Protein AF-A0A8C2BQY3-F1 (afdb_monomer_lite)

Organism: Cyprinus carpio (NCBI:txid7962)

InterPro domains:
  IPR003599 Immunoglobulin domain subtype [SM00409] (30-134)
  IPR007110 Immunoglobulin-like domain [PS50835] (38-120)
  IPR013106 Immunoglobulin V-set domain [PF07686] (33-124)
  IPR013783 Immunoglobulin-like fold [G3DSA:2.60.40.10] (26-143)
  IPR036179 Immunoglobulin-like domain superfamily [SSF48726] (28-120)
  IPR051713 T-cell Activation and Immune Regulation Protein [PTHR25466] (26-144)

Sequence (171 aa):
RIICKALLPFLPAELGIFYHNFSLFLVSLQQTVVGFIGGSAVLPCSSKDLPHTIQSIGVYWRHSGQNVYGIIYGKVSVKGQHPEYRNRTESFPEEYLRGNFSIKLNNLQHTDAGEYKCYIIKESFVQIVKLLIKEKPERPTSEGTNPRPEMTVMIISILYTGIIFSLTVTV

Foldseek 3Di:
DDDDDDDDDDDDDDDDDDDPPPPPPPPPPPDDWDDDAQAKTKAWDFDPPFDPALQFKWKFKDDPNATQWIQHRLRTDCVRHDPVNPPQKDFDSVCNRVRITIIMGGRDDPVRDDDMDMDMGGHDDDDDDDDDDDDDPDDPDPDDDPDDVVVVVVVVVVVVVVVVVVVVVVD

pLDDT: mean 76.52, std 19.39, range [33.34, 98.12]

Radius of gyration: 42.06 Å; chains: 1; bounding box: 94×50×112 Å

Structure (mmCIF, N/CA/C/O backbone):
data_AF-A0A8C2BQY3-F1
#
_entry.id   AF-A0A8C2BQY3-F1
#
loop_
_atom_site.group_PDB
_atom_site.id
_atom_site.type_symbol
_atom_site.label_atom_id
_atom_site.label_alt_id
_atom_site.label_comp_id
_atom_site.label_asym_id
_atom_site.label_entity_id
_atom_site.label_seq_id
_atom_site.pdbx_PDB_ins_code
_atom_site.Cartn_x
_atom_site.Cartn_y
_atom_site.Cartn_z
_atom_site.occupancy
_atom_site.B_iso_or_equiv
_atom_site.auth_seq_id
_atom_site.auth_comp_id
_atom_site.auth_asym_id
_atom_site.auth_atom_id
_atom_site.pdbx_PDB_model_num
ATOM 1 N N . ARG A 1 1 ? -12.348 34.463 2.551 1.00 42.78 1 ARG A N 1
ATOM 2 C CA . ARG A 1 1 ? -11.476 35.557 3.053 1.00 42.78 1 ARG A CA 1
ATOM 3 C C . ARG A 1 1 ? -10.995 35.144 4.441 1.00 42.78 1 ARG A C 1
ATOM 5 O O . ARG A 1 1 ? -11.866 34.751 5.194 1.00 42.78 1 ARG A O 1
ATOM 12 N N . ILE A 1 2 ? -9.675 35.183 4.680 1.00 34.44 2 ILE A N 1
ATOM 13 C CA . ILE A 1 2 ? -8.839 34.937 5.895 1.00 34.44 2 ILE A CA 1
ATOM 14 C C . ILE A 1 2 ? -7.586 34.211 5.347 1.00 34.44 2 ILE A C 1
ATOM 16 O O . ILE A 1 2 ? -7.643 33.025 5.059 1.00 34.44 2 ILE A O 1
ATOM 20 N N . ILE A 1 3 ? -6.670 34.926 4.685 1.00 39.47 3 ILE A N 1
ATOM 21 C CA . ILE A 1 3 ? -5.401 35.485 5.200 1.00 39.47 3 ILE A CA 1
ATOM 22 C C . ILE A 1 3 ? -4.533 34.437 5.915 1.00 39.47 3 ILE A C 1
ATOM 24 O O . ILE A 1 3 ? -4.739 34.166 7.089 1.00 39.47 3 ILE A O 1
ATOM 28 N N . CYS A 1 4 ? -3.474 33.983 5.242 1.00 39.09 4 CYS A N 1
ATOM 29 C CA . CYS A 1 4 ? -2.205 33.712 5.909 1.00 39.09 4 CYS A CA 1
ATOM 30 C C . CYS A 1 4 ? -1.098 34.401 5.099 1.00 39.09 4 CYS A C 1
ATOM 32 O O . CYS A 1 4 ? -0.718 33.954 4.020 1.00 39.09 4 CYS A O 1
ATOM 34 N N . LYS A 1 5 ? -0.665 35.569 5.588 1.00 42.03 5 LYS A N 1
ATOM 35 C CA . LYS A 1 5 ? 0.548 36.266 5.150 1.00 42.03 5 LYS A CA 1
ATOM 36 C C . LYS A 1 5 ? 1.743 35.532 5.757 1.00 42.03 5 LYS A C 1
ATOM 38 O O . LYS A 1 5 ? 1.799 35.405 6.974 1.00 42.03 5 LYS A O 1
ATOM 43 N N . ALA A 1 6 ? 2.712 35.152 4.934 1.00 41.56 6 ALA A N 1
ATOM 44 C CA . ALA A 1 6 ? 4.089 34.951 5.366 1.00 41.56 6 ALA A CA 1
ATOM 45 C C . ALA A 1 6 ? 4.991 35.812 4.464 1.00 41.56 6 ALA A C 1
ATOM 47 O O . ALA A 1 6 ? 5.122 35.564 3.270 1.00 41.56 6 ALA A O 1
ATOM 48 N N . LEU A 1 7 ? 5.516 36.886 5.052 1.00 40.44 7 LEU A N 1
ATOM 49 C CA . LEU A 1 7 ? 6.638 37.726 4.609 1.00 40.44 7 LEU A CA 1
ATOM 50 C C . LEU A 1 7 ? 7.837 37.187 5.414 1.00 40.44 7 LEU A C 1
ATOM 52 O O . LEU A 1 7 ? 7.675 37.044 6.623 1.00 40.44 7 LEU A O 1
ATOM 56 N N . LEU A 1 8 ? 8.980 36.738 4.886 1.00 33.34 8 LEU A N 1
ATOM 57 C CA . LEU A 1 8 ? 10.094 37.371 4.135 1.00 33.34 8 LEU A CA 1
ATOM 58 C C . LEU A 1 8 ? 11.278 36.339 4.178 1.00 33.34 8 LEU A C 1
ATOM 60 O O . LEU A 1 8 ? 11.120 35.350 4.898 1.00 33.34 8 LEU A O 1
ATOM 64 N N . PRO A 1 9 ? 12.476 36.529 3.565 1.00 43.47 9 PRO A N 1
ATOM 65 C CA . PRO A 1 9 ? 12.972 37.650 2.760 1.00 43.47 9 PRO A CA 1
ATOM 66 C C . PRO A 1 9 ? 13.525 37.264 1.366 1.00 43.47 9 PRO A C 1
ATOM 68 O O . PRO A 1 9 ? 13.827 36.113 1.064 1.00 43.47 9 PRO A O 1
ATOM 71 N N . PHE A 1 10 ? 13.683 38.285 0.522 1.00 46.12 10 PHE A N 1
ATOM 72 C CA . PHE A 1 10 ? 14.538 38.279 -0.670 1.00 46.12 10 PHE A CA 1
ATOM 73 C C . PHE A 1 10 ? 16.024 38.410 -0.277 1.00 46.12 10 PHE A C 1
ATOM 75 O O . PHE A 1 10 ? 16.310 39.192 0.629 1.00 46.12 10 PHE A O 1
ATOM 82 N N . LEU A 1 11 ? 16.910 37.734 -1.037 1.00 35.16 11 LEU A N 1
ATOM 83 C CA . LEU A 1 11 ? 18.349 37.984 -1.346 1.00 35.16 11 LEU A CA 1
ATOM 84 C C . LEU A 1 11 ? 19.255 36.751 -1.108 1.00 35.16 11 LEU A C 1
ATOM 86 O O . LEU A 1 11 ? 19.018 36.021 -0.151 1.00 35.16 11 LEU A O 1
ATOM 90 N N . PRO A 1 12 ? 20.391 36.608 -1.825 1.00 42.84 12 PRO A N 1
ATOM 91 C CA . PRO A 1 12 ? 20.666 36.848 -3.245 1.00 42.84 12 PRO A CA 1
ATOM 92 C C . PRO A 1 12 ? 21.103 35.550 -3.972 1.00 42.84 12 PRO A C 1
ATOM 94 O O . PRO A 1 12 ? 21.378 34.523 -3.356 1.00 42.84 12 PRO A O 1
ATOM 97 N N . ALA A 1 13 ? 21.142 35.602 -5.306 1.00 49.31 13 ALA A N 1
ATOM 98 C CA . ALA A 1 13 ? 21.740 34.569 -6.151 1.00 49.31 13 ALA A CA 1
ATOM 99 C C . ALA A 1 13 ? 23.267 34.488 -5.952 1.00 49.31 13 ALA A C 1
ATOM 101 O O . ALA A 1 13 ? 23.873 35.461 -5.513 1.00 49.31 13 ALA A O 1
ATOM 102 N N . GLU A 1 14 ? 23.843 33.358 -6.382 1.00 47.38 14 GLU A N 1
ATOM 103 C CA . GLU A 1 14 ? 25.275 33.001 -6.403 1.00 47.38 14 GLU A CA 1
ATOM 104 C C . GLU A 1 14 ? 25.784 32.319 -5.121 1.00 47.38 14 GLU A C 1
ATOM 106 O O . GLU A 1 14 ? 26.212 32.968 -4.172 1.00 47.38 14 GLU A O 1
ATOM 111 N N . LEU A 1 15 ? 25.732 30.978 -5.111 1.00 43.59 15 LEU A N 1
ATOM 112 C CA . LEU A 1 15 ? 26.880 30.070 -4.925 1.00 43.59 15 LEU A CA 1
ATOM 113 C C . LEU A 1 15 ? 26.368 28.619 -4.784 1.00 43.59 15 LEU A C 1
ATOM 115 O O . LEU A 1 15 ? 25.737 28.269 -3.791 1.00 43.59 15 LEU A O 1
ATOM 119 N N . GLY A 1 16 ? 26.682 27.759 -5.761 1.00 39.03 16 GLY A N 1
ATOM 120 C CA . GLY A 1 16 ? 26.673 26.299 -5.571 1.00 39.03 16 GLY A CA 1
ATOM 121 C C . GLY A 1 16 ? 25.619 25.504 -6.347 1.00 39.03 16 GLY A C 1
ATOM 122 O O . GLY A 1 16 ? 24.698 24.932 -5.771 1.00 39.03 16 GLY A O 1
ATOM 123 N N . ILE A 1 17 ? 25.804 25.383 -7.663 1.00 47.91 17 ILE A N 1
ATOM 124 C CA . ILE A 1 17 ? 25.293 24.242 -8.440 1.00 47.91 17 ILE A CA 1
ATOM 125 C C . ILE A 1 17 ? 25.854 22.948 -7.804 1.00 47.91 17 ILE A C 1
ATOM 127 O O . ILE A 1 17 ? 27.013 22.946 -7.401 1.00 47.91 17 ILE A O 1
ATOM 131 N N . PHE A 1 18 ? 25.049 21.874 -7.764 1.00 42.62 18 PHE A N 1
ATOM 132 C CA . PHE A 1 18 ? 25.296 20.524 -7.197 1.00 42.62 18 PHE A CA 1
ATOM 133 C C . PHE A 1 18 ? 24.656 20.175 -5.845 1.00 42.62 18 PHE A C 1
ATOM 135 O O . PHE A 1 18 ? 25.237 19.478 -5.026 1.00 42.62 18 PHE A O 1
ATOM 142 N N . TYR A 1 19 ? 23.370 20.472 -5.689 1.00 37.50 19 TYR A N 1
ATOM 143 C CA . TYR A 1 19 ? 22.455 19.430 -5.217 1.00 37.50 19 TYR A CA 1
ATOM 144 C C . TYR A 1 19 ? 21.259 19.428 -6.162 1.00 37.50 19 TYR A C 1
ATOM 146 O O . TYR A 1 19 ? 20.344 20.239 -6.016 1.00 37.50 19 TYR A O 1
ATOM 154 N N . HIS A 1 20 ? 21.253 18.521 -7.147 1.00 38.94 20 HIS A N 1
ATOM 155 C CA . HIS A 1 20 ? 19.987 18.031 -7.684 1.00 38.94 20 HIS A CA 1
ATOM 156 C C . HIS A 1 20 ? 19.269 17.398 -6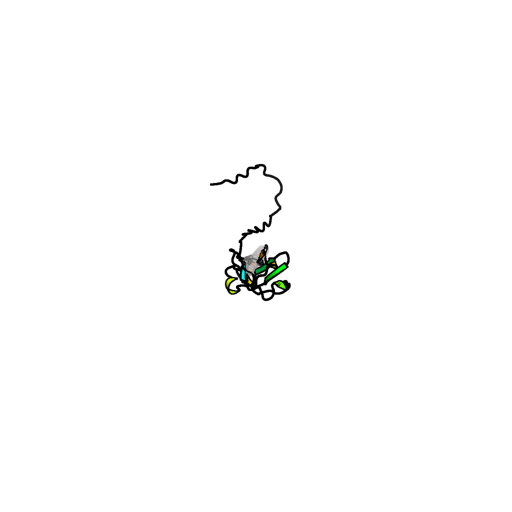.495 1.00 38.94 20 HIS A C 1
ATOM 158 O O . HIS A 1 20 ? 19.469 16.231 -6.172 1.00 38.94 20 HIS A O 1
ATOM 164 N N . ASN A 1 21 ? 18.518 18.230 -5.776 1.00 38.50 21 ASN A N 1
ATOM 165 C CA . ASN A 1 21 ? 17.578 17.812 -4.766 1.00 38.50 21 ASN A CA 1
ATOM 166 C C . ASN A 1 21 ? 16.653 16.834 -5.478 1.00 38.50 21 ASN A C 1
ATOM 168 O O . ASN A 1 21 ? 15.762 17.235 -6.226 1.00 38.50 21 ASN A O 1
ATOM 172 N N . PHE A 1 22 ? 16.890 15.543 -5.269 1.00 46.62 22 PHE A N 1
ATOM 173 C CA . PHE A 1 22 ? 15.881 14.521 -5.444 1.00 46.62 22 PHE A CA 1
ATOM 174 C C . PHE A 1 22 ? 14.821 14.804 -4.378 1.00 46.62 22 PHE A C 1
ATOM 176 O O . PHE A 1 22 ? 14.773 14.184 -3.319 1.00 46.62 22 PHE A O 1
AT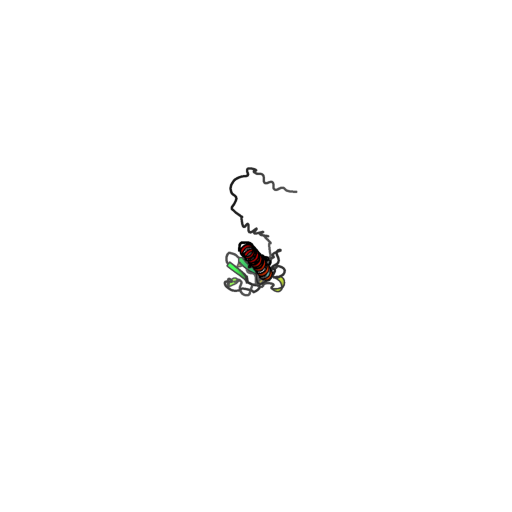OM 183 N N . SER A 1 23 ? 14.028 15.848 -4.617 1.00 41.81 23 SER A N 1
ATOM 184 C CA . SER A 1 23 ? 12.834 16.123 -3.851 1.00 41.81 23 SER A CA 1
ATOM 185 C C . SER A 1 23 ? 11.851 15.048 -4.277 1.00 41.81 23 SER A C 1
ATOM 187 O O . SER A 1 23 ? 11.137 15.178 -5.271 1.00 41.81 23 SER A O 1
ATOM 189 N N . LEU A 1 24 ? 11.855 13.933 -3.543 1.00 43.34 24 LEU A N 1
ATOM 190 C CA . LEU A 1 24 ? 10.639 13.158 -3.387 1.00 43.34 24 LEU A CA 1
ATOM 191 C C . LEU A 1 24 ? 9.635 14.143 -2.801 1.00 43.34 24 LEU A C 1
ATOM 193 O O . LEU A 1 24 ? 9.625 14.381 -1.593 1.00 43.34 24 LEU A O 1
ATOM 197 N N . PHE A 1 25 ? 8.831 14.766 -3.659 1.00 36.72 25 PHE A N 1
ATOM 198 C CA . PHE A 1 25 ? 7.622 15.436 -3.228 1.00 36.72 25 PHE A CA 1
ATOM 199 C C . PHE A 1 25 ? 6.740 14.348 -2.610 1.00 36.72 25 PHE A C 1
ATOM 2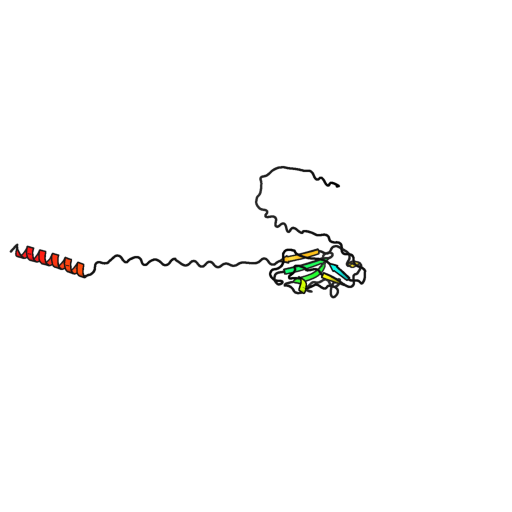01 O O . PHE A 1 25 ? 5.924 13.722 -3.283 1.00 36.72 25 PHE A O 1
ATOM 208 N N . LEU A 1 26 ? 6.934 14.076 -1.318 1.00 40.56 26 LEU A N 1
ATOM 209 C CA . LEU A 1 26 ? 5.950 13.406 -0.488 1.00 40.56 26 LEU A CA 1
ATOM 210 C C . LEU A 1 26 ? 4.785 14.385 -0.382 1.00 40.56 26 LEU A C 1
ATOM 212 O O . LEU A 1 26 ? 4.676 15.158 0.567 1.00 40.56 26 LEU A O 1
ATOM 216 N N . VAL A 1 27 ? 3.930 14.398 -1.404 1.00 41.16 27 VAL A N 1
ATOM 217 C CA . VAL A 1 27 ? 2.612 15.010 -1.302 1.00 41.16 27 VAL A CA 1
ATOM 218 C C . VAL A 1 27 ? 1.838 14.138 -0.318 1.00 41.16 27 VAL A C 1
ATOM 220 O O . VAL A 1 27 ? 1.218 13.148 -0.695 1.00 41.16 27 VAL A O 1
ATOM 223 N N . SER A 1 28 ? 1.952 14.453 0.972 1.00 51.09 28 SER A N 1
ATOM 224 C CA . SER A 1 28 ? 1.171 13.804 2.019 1.00 51.09 28 SER A CA 1
ATOM 225 C C . SER A 1 28 ? -0.237 14.386 1.977 1.00 51.09 28 SER A C 1
ATOM 227 O O . SER A 1 28 ? -0.504 15.447 2.541 1.00 51.09 28 SER A O 1
ATOM 229 N N . LEU A 1 29 ? -1.142 13.731 1.248 1.00 56.38 29 LEU A N 1
ATOM 230 C CA . LEU A 1 29 ? -2.566 14.016 1.367 1.00 56.38 29 LEU A CA 1
ATOM 231 C C . LEU A 1 29 ? -3.047 13.370 2.671 1.00 56.38 29 LEU A C 1
ATOM 233 O O . LEU A 1 29 ? -3.348 12.179 2.702 1.00 56.38 29 LEU A O 1
ATOM 237 N N . GLN A 1 30 ? -3.074 14.136 3.762 1.00 61.16 30 GLN A N 1
ATOM 238 C CA . GLN A 1 30 ? -3.597 13.644 5.033 1.00 61.16 30 GLN A CA 1
ATOM 239 C C . GLN A 1 30 ? -5.120 13.495 4.920 1.00 61.16 30 GLN A C 1
ATOM 241 O O . GLN A 1 30 ? -5.871 14.457 5.065 1.00 61.16 30 GLN A O 1
ATOM 246 N N . GLN A 1 31 ? -5.573 12.281 4.612 1.00 76.81 31 GLN A N 1
ATOM 247 C CA . GLN A 1 31 ? -6.985 11.928 4.544 1.00 76.81 31 GLN A CA 1
ATOM 248 C C . GLN A 1 31 ? -7.409 11.223 5.834 1.00 76.81 31 GLN A C 1
ATOM 250 O O . GLN A 1 31 ? -6.787 10.251 6.258 1.00 76.81 31 GLN A O 1
ATOM 255 N N . THR A 1 32 ? -8.489 11.697 6.453 1.00 84.06 32 THR A N 1
ATOM 256 C CA . THR A 1 32 ? -9.075 11.054 7.633 1.00 84.06 32 THR A CA 1
ATOM 257 C C . THR A 1 32 ? -10.058 9.972 7.202 1.00 84.06 32 THR A C 1
ATOM 259 O O . THR A 1 32 ? -10.992 10.238 6.446 1.00 84.06 32 THR A O 1
ATOM 262 N N . VAL A 1 33 ? -9.865 8.756 7.710 1.00 90.25 33 VAL A N 1
ATOM 263 C CA . VAL A 1 33 ? -10.793 7.631 7.548 1.00 90.25 33 VAL A CA 1
ATOM 264 C C . VAL A 1 33 ? -11.352 7.285 8.921 1.00 90.25 33 VAL A C 1
ATOM 266 O O . VAL A 1 33 ? -10.594 7.124 9.875 1.00 90.25 33 VAL A O 1
ATOM 269 N N . VAL A 1 34 ? -12.676 7.185 9.027 1.00 90.81 34 VAL A N 1
ATOM 270 C CA . VAL A 1 34 ? -13.359 6.793 10.265 1.00 90.81 34 VAL A CA 1
ATOM 271 C C . VAL A 1 34 ? -13.773 5.333 10.148 1.00 90.81 34 VAL A C 1
ATOM 273 O O . VAL A 1 34 ? -14.365 4.928 9.148 1.00 90.81 34 VAL A O 1
ATOM 276 N N . GLY A 1 35 ? -13.458 4.549 11.173 1.00 91.56 35 GLY A N 1
ATOM 277 C CA . GLY A 1 35 ? -13.845 3.151 11.284 1.00 91.56 35 GLY A CA 1
ATOM 278 C C . GLY A 1 35 ? -14.383 2.846 12.676 1.00 91.56 35 GLY A C 1
ATOM 279 O O . GLY A 1 35 ? -14.098 3.558 13.637 1.00 91.56 35 GLY A O 1
ATOM 280 N N . PHE A 1 36 ? -15.166 1.777 12.771 1.00 94.12 36 PHE A N 1
ATOM 281 C CA . PHE A 1 36 ? -15.758 1.307 14.020 1.00 94.12 36 PHE A CA 1
ATOM 282 C C . PHE A 1 36 ? -15.134 -0.029 14.413 1.00 94.12 36 PHE A C 1
ATOM 284 O O . PHE A 1 36 ? -14.811 -0.839 13.543 1.00 94.12 36 PHE A O 1
ATOM 291 N N . ILE A 1 37 ? -14.982 -0.259 15.717 1.00 95.75 37 ILE A N 1
ATOM 292 C CA . ILE A 1 37 ? -14.426 -1.501 16.272 1.00 95.75 37 ILE A CA 1
ATOM 293 C C . ILE A 1 37 ? -15.199 -2.712 15.732 1.00 95.75 37 ILE A C 1
ATOM 295 O O . ILE A 1 37 ? -16.423 -2.675 15.628 1.00 95.75 37 ILE A O 1
ATOM 299 N N . GLY A 1 38 ? -14.480 -3.769 15.350 1.00 95.12 38 GLY A N 1
ATOM 300 C CA . GLY A 1 38 ? -15.024 -4.977 14.720 1.00 95.12 38 GLY A CA 1
ATOM 301 C C . GLY A 1 38 ? -15.441 -4.801 13.253 1.00 95.12 38 GLY A C 1
ATOM 302 O O . GLY A 1 38 ? -15.610 -5.788 12.541 1.00 95.12 38 GLY A O 1
ATOM 303 N N . GLY A 1 39 ? -15.563 -3.562 12.772 1.00 96.38 39 GLY A N 1
ATOM 304 C CA . GLY A 1 39 ? -15.889 -3.241 11.387 1.00 96.38 39 GLY A CA 1
ATOM 305 C C . GLY A 1 39 ? -14.688 -3.322 10.446 1.00 96.38 39 GLY A C 1
ATOM 306 O O . GLY A 1 39 ? -13.645 -3.900 10.760 1.00 96.38 39 GLY A O 1
ATOM 307 N N . SER A 1 40 ? -14.834 -2.706 9.273 1.00 96.62 40 SER A N 1
ATOM 308 C CA . SER A 1 40 ? -13.768 -2.592 8.276 1.00 96.62 40 SER A CA 1
ATOM 309 C C . SER A 1 40 ? -13.665 -1.176 7.728 1.00 96.62 40 SER A C 1
ATOM 311 O O . SER A 1 40 ? -14.689 -0.514 7.565 1.00 96.62 40 SER A O 1
ATOM 313 N N . ALA A 1 41 ? -12.459 -0.749 7.370 1.00 94.94 41 ALA A N 1
ATOM 314 C CA . ALA A 1 41 ? -12.213 0.529 6.713 1.00 94.94 41 ALA A CA 1
ATOM 315 C C . ALA A 1 41 ? -11.285 0.354 5.508 1.00 94.94 41 ALA A C 1
ATOM 317 O O . ALA A 1 41 ? -10.406 -0.510 5.510 1.00 94.94 41 ALA A O 1
ATOM 318 N N . VAL A 1 42 ? -11.477 1.186 4.482 1.00 96.06 42 VAL A N 1
ATOM 319 C CA . VAL A 1 42 ? -10.577 1.258 3.326 1.00 96.06 42 VAL A CA 1
ATOM 320 C C . VAL A 1 42 ? -9.617 2.419 3.531 1.00 96.06 42 VAL A C 1
ATOM 322 O O . VAL A 1 42 ? -10.040 3.562 3.687 1.00 96.06 42 VAL A O 1
ATOM 325 N N . LEU A 1 43 ? -8.326 2.109 3.526 1.00 94.94 43 LEU A N 1
ATOM 326 C CA . LEU A 1 43 ? -7.238 3.069 3.605 1.00 94.94 43 LEU A CA 1
ATOM 327 C C . LEU A 1 43 ? -6.817 3.439 2.176 1.00 94.94 43 LEU A C 1
ATOM 329 O O . LEU A 1 43 ? -6.293 2.579 1.458 1.00 94.94 43 LEU A O 1
ATOM 333 N N . PRO A 1 44 ? -7.073 4.681 1.734 1.00 93.56 44 PRO A N 1
ATOM 334 C CA . PRO A 1 44 ? -6.847 5.083 0.356 1.00 93.56 44 PRO A CA 1
ATOM 335 C C . PRO A 1 44 ? -5.359 5.301 0.075 1.00 93.56 44 PRO A C 1
ATOM 337 O O . PRO A 1 44 ? -4.658 5.959 0.841 1.00 93.56 44 PRO A O 1
ATOM 340 N N . CYS A 1 45 ? -4.880 4.787 -1.055 1.00 91.31 45 CYS A N 1
ATOM 341 C CA . CYS A 1 45 ? -3.568 5.127 -1.595 1.00 91.31 45 CYS A CA 1
ATOM 342 C C . CYS A 1 45 ? -3.585 4.992 -3.113 1.00 91.31 45 CYS A C 1
ATOM 344 O O . CYS A 1 45 ? -3.741 3.889 -3.632 1.00 91.31 45 CYS A O 1
ATOM 346 N N . SER A 1 46 ? -3.405 6.108 -3.819 1.00 89.38 46 SER A N 1
ATOM 347 C CA . SER A 1 46 ? -3.433 6.124 -5.281 1.00 89.38 46 SER A CA 1
ATOM 348 C C . SER A 1 46 ? -2.337 7.014 -5.858 1.00 89.38 46 SER A C 1
ATOM 350 O O . SER A 1 46 ? -1.991 8.045 -5.283 1.00 89.38 46 SER A O 1
ATOM 352 N N . SER A 1 47 ? -1.814 6.637 -7.024 1.00 84.75 47 SER A N 1
ATOM 353 C CA . SER A 1 47 ? -0.868 7.433 -7.809 1.00 84.75 47 SER A CA 1
ATOM 354 C C . SER A 1 47 ? -1.520 7.876 -9.115 1.00 84.75 47 SER A C 1
ATOM 356 O O . SER A 1 47 ? -2.139 7.068 -9.803 1.00 84.75 47 SER A O 1
ATOM 358 N N . LYS A 1 48 ? -1.367 9.158 -9.469 1.00 80.50 48 LYS A N 1
ATOM 359 C CA . LYS A 1 48 ? -1.805 9.684 -10.777 1.00 80.50 48 LYS A CA 1
ATOM 360 C C . LYS A 1 48 ? -0.922 9.197 -11.920 1.00 80.50 48 LYS A C 1
ATOM 362 O O . LYS A 1 48 ? -1.379 9.062 -13.049 1.00 80.50 48 LYS A O 1
ATOM 367 N N . ASP A 1 49 ? 0.335 8.929 -11.609 1.00 79.56 49 ASP A N 1
ATOM 368 C CA . ASP A 1 49 ? 1.296 8.408 -12.559 1.00 79.56 49 ASP A CA 1
ATOM 369 C C . ASP A 1 49 ? 1.061 6.897 -12.676 1.00 79.56 49 ASP A C 1
ATOM 371 O O . ASP A 1 49 ? 1.472 6.117 -11.809 1.00 79.56 49 ASP A O 1
ATOM 375 N N . LEU A 1 50 ? 0.360 6.481 -13.724 1.00 76.31 50 LEU A N 1
ATOM 376 C CA . LEU A 1 50 ? -0.025 5.085 -13.902 1.00 76.31 50 LEU A CA 1
ATOM 377 C C . LEU A 1 50 ? 1.198 4.204 -14.212 1.00 76.31 50 LEU A C 1
ATOM 379 O O . LEU A 1 50 ? 2.089 4.622 -14.956 1.00 76.31 50 LEU A O 1
ATOM 383 N N . PRO A 1 51 ? 1.279 2.988 -13.647 1.00 69.69 51 PRO A N 1
ATOM 384 C CA . PRO A 1 51 ? 2.331 2.048 -14.006 1.00 69.69 51 PRO A CA 1
ATOM 385 C C . PRO A 1 51 ? 2.127 1.545 -15.442 1.00 69.69 51 PRO A C 1
ATOM 387 O O . PRO A 1 51 ? 1.021 1.168 -15.818 1.00 69.69 51 PRO A O 1
ATOM 390 N N . HIS A 1 52 ? 3.204 1.471 -16.231 1.00 73.19 52 HIS A N 1
ATOM 391 C CA . HIS A 1 52 ? 3.165 0.815 -17.547 1.00 73.19 52 HIS A CA 1
ATOM 392 C C . HIS A 1 52 ? 2.891 -0.690 -17.421 1.00 73.19 52 HIS A C 1
ATOM 394 O O . HIS A 1 52 ? 2.151 -1.259 -18.219 1.00 73.19 52 HIS A O 1
ATOM 400 N N . THR A 1 53 ? 3.458 -1.312 -16.384 1.00 78.94 53 THR A N 1
ATOM 401 C CA . THR A 1 53 ? 3.270 -2.725 -16.049 1.00 78.94 53 THR A CA 1
ATOM 402 C C . THR A 1 53 ? 3.193 -2.861 -14.532 1.00 78.94 53 THR A C 1
ATOM 404 O O . THR A 1 53 ? 3.967 -2.241 -13.810 1.00 78.94 53 THR A O 1
ATOM 407 N N . ILE A 1 54 ? 2.315 -3.723 -14.013 1.00 78.56 54 ILE A N 1
ATOM 408 C CA . ILE A 1 54 ? 2.214 -3.961 -12.558 1.00 78.56 54 ILE A CA 1
ATOM 409 C C . ILE A 1 54 ? 3.512 -4.581 -11.990 1.00 78.56 54 ILE A C 1
ATOM 411 O O . ILE A 1 54 ? 3.845 -4.432 -10.819 1.00 78.56 54 ILE A O 1
ATOM 415 N N . GLN A 1 55 ? 4.295 -5.251 -12.831 1.00 80.25 55 GLN A N 1
ATOM 416 C CA . GLN A 1 55 ? 5.582 -5.836 -12.454 1.00 80.25 55 GLN A CA 1
ATOM 417 C C . GLN A 1 55 ? 6.650 -4.795 -12.105 1.00 80.25 55 GLN A C 1
ATOM 419 O O . GLN A 1 55 ? 7.650 -5.174 -11.530 1.00 80.25 55 GLN A O 1
ATOM 424 N N . SER A 1 56 ? 6.458 -3.508 -12.403 1.00 77.25 56 SER A N 1
ATOM 425 C CA . SER A 1 56 ? 7.435 -2.465 -12.072 1.00 77.25 56 SER A CA 1
ATOM 426 C C . SER A 1 56 ? 7.043 -1.660 -10.830 1.00 77.25 56 SER A C 1
ATOM 428 O O . SER A 1 56 ? 7.529 -0.542 -10.657 1.00 77.25 56 SER A O 1
ATOM 430 N N . ILE A 1 57 ? 6.113 -2.154 -10.001 1.00 83.62 57 ILE A N 1
ATOM 431 C CA . ILE A 1 57 ? 5.637 -1.430 -8.817 1.00 83.62 57 ILE A CA 1
ATOM 432 C C . ILE A 1 57 ? 5.832 -2.227 -7.528 1.00 83.62 57 ILE A C 1
ATOM 434 O O . ILE A 1 57 ? 5.538 -3.424 -7.445 1.00 83.62 57 ILE A O 1
ATOM 438 N N . GLY A 1 58 ? 6.321 -1.523 -6.512 1.00 88.62 58 GLY A N 1
ATOM 439 C CA . GLY A 1 58 ? 6.376 -1.958 -5.126 1.00 88.62 58 GLY A CA 1
ATOM 440 C C . GLY A 1 58 ? 5.579 -0.988 -4.262 1.00 88.62 58 GLY A C 1
ATOM 441 O O . GLY A 1 58 ? 5.817 0.215 -4.302 1.00 88.62 58 GLY A O 1
ATOM 442 N N . VAL A 1 59 ? 4.634 -1.493 -3.478 1.00 91.44 59 VAL A N 1
ATOM 443 C CA . VAL A 1 59 ? 3.844 -0.697 -2.537 1.00 91.44 59 VAL A CA 1
ATOM 444 C C . VAL A 1 59 ? 3.997 -1.257 -1.136 1.00 91.44 59 VAL A C 1
ATOM 446 O O . VAL A 1 59 ? 3.839 -2.460 -0.922 1.00 91.44 59 VAL A O 1
ATOM 449 N N . TYR A 1 60 ? 4.278 -0.378 -0.178 1.00 92.94 60 TYR A N 1
ATOM 450 C CA . TYR A 1 60 ? 4.493 -0.742 1.218 1.00 92.94 60 TYR A CA 1
ATOM 451 C C . TYR A 1 60 ? 3.614 0.101 2.130 1.00 92.94 60 TYR A C 1
ATOM 453 O O . TYR A 1 60 ? 3.716 1.328 2.147 1.00 92.94 60 TYR A O 1
ATOM 461 N N . TRP A 1 61 ? 2.790 -0.570 2.927 1.00 95.00 61 TRP A N 1
ATOM 462 C CA . TRP A 1 61 ? 1.978 0.046 3.965 1.00 95.00 61 TRP A CA 1
ATOM 463 C C . TRP A 1 61 ? 2.637 -0.108 5.332 1.00 95.00 61 TRP A C 1
ATOM 465 O O . TRP A 1 61 ? 3.070 -1.201 5.718 1.00 95.00 61 TRP A O 1
ATOM 475 N N . ARG A 1 62 ? 2.703 0.994 6.079 1.00 94.69 62 ARG A N 1
ATOM 476 C CA . ARG A 1 62 ? 3.354 1.072 7.389 1.00 94.69 62 ARG A CA 1
ATOM 477 C C . ARG A 1 62 ? 2.443 1.755 8.401 1.00 94.69 62 ARG A C 1
ATOM 479 O O . ARG A 1 62 ? 1.810 2.749 8.071 1.00 94.69 62 ARG A O 1
ATOM 486 N N . HIS A 1 63 ? 2.424 1.253 9.629 1.00 94.94 63 HIS A N 1
ATOM 487 C CA . HIS A 1 63 ? 1.707 1.848 10.759 1.00 94.94 63 HIS A CA 1
ATOM 488 C C . HIS A 1 63 ? 2.579 1.717 12.002 1.00 94.94 63 HIS A C 1
ATOM 490 O O . HIS A 1 63 ? 3.076 0.627 12.283 1.00 94.94 63 HIS A O 1
ATOM 496 N N . SER A 1 64 ? 2.844 2.826 12.697 1.00 92.00 64 SER A N 1
ATOM 497 C CA . SER A 1 64 ? 3.672 2.838 13.917 1.00 92.00 64 SER A CA 1
ATOM 498 C C . SER A 1 64 ? 5.026 2.118 13.765 1.00 92.00 64 SER A C 1
ATOM 500 O O . SER A 1 64 ? 5.486 1.418 14.659 1.00 92.00 64 SER A O 1
ATOM 502 N N . GLY A 1 65 ? 5.663 2.242 12.593 1.00 88.94 65 GLY A N 1
ATOM 503 C CA . GLY A 1 65 ? 6.945 1.585 12.296 1.00 88.94 65 GLY A CA 1
ATOM 504 C C . GLY A 1 65 ? 6.855 0.087 11.963 1.00 88.94 65 GLY A C 1
ATOM 505 O O . GLY A 1 65 ? 7.886 -0.559 11.774 1.00 88.94 65 GLY A O 1
ATOM 506 N N . GLN A 1 66 ? 5.652 -0.466 11.828 1.00 93.50 66 GLN A N 1
ATOM 507 C CA . GLN A 1 66 ? 5.401 -1.879 11.543 1.00 93.50 66 GLN A CA 1
ATOM 508 C C . GLN A 1 66 ? 4.929 -2.095 10.102 1.00 93.50 66 GLN A C 1
ATOM 510 O O . GLN A 1 66 ? 4.362 -1.198 9.480 1.00 93.50 66 GLN A O 1
ATOM 515 N N . ASN A 1 67 ? 5.184 -3.287 9.553 1.00 94.62 67 ASN A N 1
ATOM 516 C CA . ASN A 1 67 ? 4.758 -3.667 8.203 1.00 94.62 67 ASN A CA 1
ATOM 517 C C . ASN A 1 67 ? 3.293 -4.103 8.229 1.00 94.62 67 ASN A C 1
ATOM 519 O O . ASN A 1 67 ? 2.987 -5.180 8.740 1.00 94.62 67 ASN A O 1
ATOM 523 N N . VAL A 1 68 ? 2.416 -3.294 7.638 1.00 95.44 68 VAL A N 1
ATOM 524 C CA . VAL A 1 68 ? 0.976 -3.571 7.567 1.00 95.44 68 VAL A CA 1
ATOM 525 C C . VAL A 1 68 ? 0.657 -4.456 6.375 1.00 95.44 68 VAL A C 1
ATOM 527 O O . VAL A 1 68 ? -0.028 -5.461 6.529 1.00 95.44 68 VAL A O 1
ATOM 530 N N . TYR A 1 69 ? 1.152 -4.093 5.190 1.00 94.94 69 TYR A N 1
ATOM 531 C CA . TYR A 1 69 ? 0.871 -4.799 3.942 1.00 94.94 69 TYR A CA 1
ATOM 532 C C . TYR A 1 69 ? 1.931 -4.493 2.882 1.00 94.94 69 TYR A C 1
ATOM 534 O O . TYR A 1 69 ? 2.552 -3.429 2.914 1.00 94.94 69 TYR A O 1
ATOM 542 N N . GLY A 1 70 ? 2.123 -5.407 1.932 1.00 93.56 70 GLY A N 1
ATOM 543 C CA . GLY A 1 70 ? 3.059 -5.234 0.826 1.00 93.56 70 GLY A CA 1
ATOM 544 C C . GLY A 1 70 ? 2.484 -5.748 -0.487 1.00 93.56 70 GLY A C 1
ATOM 545 O O . GLY A 1 70 ? 1.880 -6.819 -0.522 1.00 93.56 70 GLY A O 1
ATOM 546 N N . ILE A 1 71 ? 2.704 -5.005 -1.567 1.00 91.50 71 ILE A N 1
ATOM 547 C CA . ILE A 1 71 ? 2.394 -5.408 -2.942 1.00 91.50 71 ILE A CA 1
ATOM 548 C C . ILE A 1 71 ? 3.698 -5.291 -3.723 1.00 91.50 71 ILE A C 1
ATOM 550 O O . ILE A 1 71 ? 4.229 -4.198 -3.866 1.00 91.50 71 ILE A O 1
ATOM 554 N N . ILE A 1 72 ? 4.249 -6.402 -4.195 1.00 88.44 72 ILE A N 1
ATOM 555 C CA . ILE A 1 72 ? 5.522 -6.433 -4.919 1.00 88.44 72 ILE A CA 1
ATOM 556 C C . ILE A 1 72 ? 5.273 -7.124 -6.253 1.00 88.44 72 ILE A C 1
ATOM 558 O O . ILE A 1 72 ? 4.729 -8.229 -6.285 1.00 88.44 72 ILE A O 1
ATOM 562 N N . TYR A 1 73 ? 5.638 -6.467 -7.353 1.00 84.62 73 TYR A N 1
ATOM 563 C CA . TYR A 1 73 ? 5.470 -7.006 -8.708 1.00 84.62 73 TYR A CA 1
ATOM 564 C C . TYR A 1 73 ? 4.018 -7.388 -9.025 1.00 84.62 73 TYR A C 1
ATOM 566 O O . TYR A 1 73 ? 3.741 -8.386 -9.691 1.00 84.62 73 TYR A O 1
ATOM 574 N N . GLY A 1 74 ? 3.077 -6.606 -8.490 1.00 79.31 74 GLY A N 1
ATOM 575 C CA . GLY A 1 74 ? 1.642 -6.844 -8.638 1.00 79.31 74 GLY A CA 1
ATOM 576 C C . GLY A 1 74 ? 1.078 -8.003 -7.835 1.00 79.31 74 GLY A C 1
ATOM 577 O O . GLY A 1 74 ? -0.063 -8.394 -8.064 1.00 79.31 74 GLY A O 1
ATOM 578 N N . LYS A 1 75 ? 1.850 -8.561 -6.904 1.00 85.44 75 LYS A N 1
ATOM 579 C CA . LYS A 1 75 ? 1.410 -9.650 -6.038 1.00 85.44 75 LYS A CA 1
ATOM 580 C C . LYS A 1 75 ? 1.485 -9.234 -4.583 1.00 85.44 75 LYS A C 1
ATOM 582 O O . LYS A 1 75 ? 2.396 -8.519 -4.170 1.00 85.44 75 LYS A O 1
ATOM 587 N N . VAL A 1 76 ? 0.541 -9.730 -3.795 1.00 86.81 76 VAL A N 1
ATOM 588 C CA . VAL A 1 76 ? 0.571 -9.564 -2.343 1.00 86.81 76 VAL A CA 1
ATOM 589 C C . VAL A 1 76 ? 1.827 -10.237 -1.791 1.00 86.81 76 VAL A C 1
ATOM 591 O O . VAL A 1 76 ? 2.088 -11.411 -2.051 1.00 86.81 76 VAL A O 1
ATOM 594 N N . SER A 1 77 ? 2.599 -9.488 -1.011 1.00 86.50 77 SER A N 1
ATOM 595 C CA . SER A 1 77 ? 3.774 -9.973 -0.300 1.00 86.50 77 SER A CA 1
ATOM 596 C C . SER A 1 77 ? 3.507 -9.963 1.199 1.00 86.50 77 SER A C 1
ATOM 598 O O . SER A 1 77 ? 3.561 -8.923 1.852 1.00 86.50 77 SER A O 1
ATOM 600 N N . VAL A 1 78 ? 3.294 -11.152 1.760 1.00 81.44 78 VAL A N 1
ATOM 601 C CA . VAL A 1 78 ? 3.129 -11.363 3.212 1.00 81.44 78 VAL A CA 1
ATOM 602 C C . VAL A 1 78 ? 4.463 -11.440 3.964 1.00 81.44 78 VAL A C 1
ATOM 604 O O . VAL A 1 78 ? 4.502 -11.534 5.194 1.00 81.44 78 VAL A O 1
ATOM 607 N N . LYS A 1 79 ? 5.592 -11.415 3.243 1.00 85.56 79 LYS A N 1
ATOM 608 C CA . LYS A 1 79 ? 6.924 -11.527 3.841 1.00 85.56 79 LYS A CA 1
ATOM 609 C C . LYS A 1 79 ? 7.189 -10.333 4.759 1.00 85.56 79 LYS A C 1
ATOM 611 O O . LYS A 1 79 ? 7.159 -9.187 4.325 1.00 85.56 79 LYS A O 1
ATOM 616 N N . GLY A 1 80 ? 7.469 -10.615 6.031 1.00 86.56 80 GLY A N 1
ATOM 617 C CA . GLY A 1 80 ? 7.748 -9.585 7.034 1.00 86.56 80 GLY A CA 1
ATOM 618 C C . GLY A 1 80 ? 6.524 -8.771 7.465 1.00 86.56 80 GLY A C 1
ATOM 619 O O . GLY A 1 80 ? 6.706 -7.783 8.173 1.00 86.56 80 GLY A O 1
ATOM 620 N N . GLN A 1 81 ? 5.308 -9.166 7.065 1.00 94.50 81 GLN A N 1
ATOM 621 C CA . GLN A 1 81 ? 4.067 -8.565 7.551 1.00 94.50 81 GLN A CA 1
ATOM 622 C C . GLN A 1 81 ? 3.909 -8.838 9.049 1.00 94.50 81 GLN A C 1
ATOM 624 O O . GLN A 1 81 ? 4.052 -9.989 9.497 1.00 94.50 81 GLN A O 1
ATOM 629 N N . HIS A 1 82 ? 3.608 -7.782 9.806 1.00 96.00 82 HIS A N 1
ATOM 630 C CA . HIS A 1 82 ? 3.427 -7.871 11.246 1.00 96.00 82 HIS A CA 1
ATOM 631 C C . HIS A 1 82 ? 2.201 -8.751 11.569 1.00 96.00 82 HIS A C 1
ATOM 633 O O . HIS A 1 82 ? 1.175 -8.622 10.892 1.00 96.00 82 HIS A O 1
ATOM 639 N N . PRO A 1 83 ? 2.287 -9.674 12.550 1.00 94.94 83 PRO A N 1
ATOM 640 C CA . PRO A 1 83 ? 1.229 -10.648 12.817 1.00 94.94 83 PRO A CA 1
ATOM 641 C C . PRO A 1 83 ? -0.157 -10.044 13.058 1.00 94.94 83 PRO A C 1
ATOM 643 O O . PRO A 1 83 ? -1.142 -10.649 12.649 1.00 94.94 83 PRO A O 1
ATOM 646 N N . GLU A 1 84 ? -0.239 -8.848 13.645 1.00 94.94 84 GLU A N 1
ATOM 647 C CA . GLU A 1 84 ? -1.518 -8.199 13.976 1.00 94.94 84 GLU A CA 1
ATOM 648 C C . GLU A 1 84 ? -2.378 -7.830 12.752 1.00 94.94 84 GLU A C 1
ATOM 650 O O . GLU A 1 84 ? -3.590 -7.673 12.888 1.00 94.94 84 GLU A O 1
ATOM 655 N N . TYR A 1 85 ? -1.773 -7.703 11.562 1.00 95.44 85 TYR A N 1
ATOM 656 C CA . TYR A 1 85 ? -2.472 -7.355 10.315 1.00 95.44 85 TYR A CA 1
ATOM 657 C C . TYR A 1 85 ? -2.720 -8.559 9.402 1.00 95.44 85 TYR A C 1
ATOM 659 O O . TYR A 1 85 ? -3.422 -8.439 8.389 1.00 95.44 85 TYR A O 1
ATOM 667 N N . ARG A 1 86 ? -2.148 -9.726 9.726 1.00 93.19 86 ARG A N 1
ATOM 668 C CA . ARG A 1 86 ? -2.330 -10.945 8.929 1.00 93.19 86 ARG A CA 1
ATOM 669 C C . ARG A 1 86 ? -3.795 -11.363 8.948 1.00 93.19 86 ARG A C 1
ATOM 671 O O . ARG A 1 86 ? -4.456 -11.265 9.976 1.00 93.19 86 ARG A O 1
ATOM 678 N N . ASN A 1 87 ? -4.301 -11.818 7.802 1.00 93.50 87 ASN A N 1
ATOM 679 C CA . ASN A 1 87 ? -5.701 -12.226 7.593 1.00 93.50 87 ASN A CA 1
ATOM 680 C C . ASN A 1 87 ? -6.751 -11.130 7.859 1.00 93.50 87 ASN A C 1
ATOM 682 O O . ASN A 1 87 ? -7.947 -11.398 7.814 1.00 93.50 87 ASN A O 1
ATOM 686 N N . ARG A 1 88 ? -6.319 -9.896 8.129 1.00 96.44 88 ARG A N 1
ATOM 687 C CA . ARG A 1 88 ? -7.186 -8.733 8.338 1.00 96.44 88 ARG A CA 1
ATOM 688 C C . ARG A 1 88 ? -7.043 -7.707 7.224 1.00 96.44 88 ARG A C 1
ATOM 690 O O . ARG A 1 88 ? -7.797 -6.748 7.197 1.00 96.44 88 ARG A O 1
ATOM 697 N N . THR A 1 89 ? -6.079 -7.884 6.329 1.00 95.25 89 THR A N 1
ATOM 698 C CA . THR A 1 89 ? -5.741 -6.926 5.277 1.00 95.25 89 THR A CA 1
ATOM 699 C C . THR A 1 89 ? -5.980 -7.516 3.896 1.00 95.25 89 THR A C 1
ATOM 701 O O . THR A 1 89 ?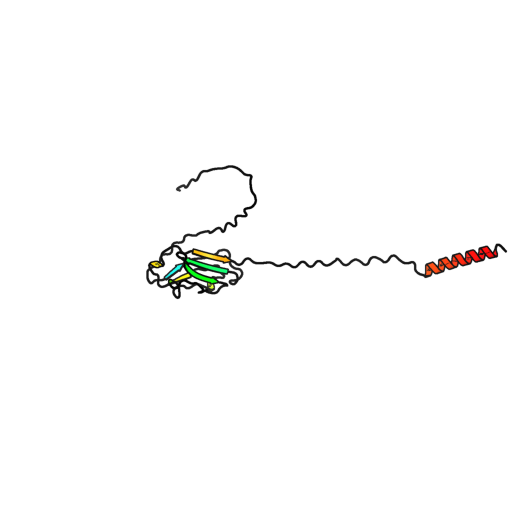 -5.516 -8.611 3.576 1.00 95.25 89 THR A O 1
ATOM 704 N N . GLU A 1 90 ? -6.683 -6.756 3.069 1.00 94.69 90 GLU A N 1
ATOM 705 C CA . GLU A 1 90 ? -7.014 -7.085 1.686 1.00 94.69 90 GLU A CA 1
ATOM 706 C C . GLU A 1 90 ? -6.640 -5.910 0.783 1.00 94.69 90 GLU A C 1
ATOM 708 O O . GLU A 1 90 ? -6.552 -4.767 1.228 1.00 94.69 90 GLU A O 1
ATOM 713 N N . SER A 1 91 ? -6.421 -6.182 -0.497 1.00 93.50 91 SER A N 1
ATOM 714 C CA . SER A 1 91 ? -6.150 -5.161 -1.511 1.00 93.50 91 SER A CA 1
ATOM 715 C C . SER A 1 91 ? -7.008 -5.418 -2.746 1.00 93.50 91 SER A C 1
ATOM 717 O O . SER A 1 91 ? -7.751 -6.397 -2.772 1.00 93.50 91 SER A O 1
ATOM 719 N N . PHE A 1 92 ? -6.895 -4.552 -3.754 1.00 93.31 92 PHE A N 1
ATOM 720 C CA . PHE A 1 92 ? -7.729 -4.578 -4.960 1.00 93.31 92 PHE A CA 1
ATOM 721 C C . PHE A 1 92 ? -6.861 -4.789 -6.217 1.00 93.31 92 PHE A C 1
ATOM 723 O O . PHE A 1 92 ? -6.519 -3.813 -6.888 1.00 93.31 92 PHE A O 1
ATOM 730 N N . PRO A 1 93 ? -6.412 -6.024 -6.522 1.00 91.50 93 PRO A N 1
ATOM 731 C CA . PRO A 1 93 ? -5.496 -6.295 -7.635 1.00 91.50 93 PRO A CA 1
ATOM 732 C C . PRO A 1 93 ? -5.977 -5.799 -9.002 1.00 91.50 93 PRO A C 1
ATOM 734 O O . PRO A 1 93 ? -5.175 -5.348 -9.820 1.00 91.50 93 PRO A O 1
ATOM 737 N N . GLU A 1 94 ? -7.285 -5.839 -9.236 1.00 92.25 94 GLU A N 1
ATOM 738 C CA . GLU A 1 94 ? -7.957 -5.335 -10.432 1.00 92.25 94 GLU A CA 1
ATOM 739 C C . GLU A 1 94 ? -7.777 -3.819 -10.638 1.00 92.25 94 GLU A C 1
ATOM 741 O O . GLU A 1 94 ? -7.852 -3.322 -11.762 1.00 92.25 94 GLU A O 1
ATOM 746 N N . GLU A 1 95 ? -7.455 -3.086 -9.571 1.00 91.56 95 GLU A N 1
ATOM 747 C CA . GLU A 1 95 ? -7.296 -1.634 -9.565 1.00 91.56 95 GLU A CA 1
ATOM 748 C C . GLU A 1 95 ? -5.846 -1.164 -9.734 1.00 91.56 95 GLU A C 1
ATOM 750 O O . GLU A 1 95 ? -5.597 0.025 -9.956 1.00 91.56 95 GLU A O 1
ATOM 755 N N . TYR A 1 96 ? -4.870 -2.072 -9.661 1.00 89.81 96 TYR A N 1
ATOM 756 C CA . TYR A 1 96 ? -3.452 -1.705 -9.624 1.00 89.81 96 TYR A CA 1
ATOM 757 C C . TYR A 1 96 ? -2.991 -0.976 -10.893 1.00 89.81 96 TYR A C 1
ATOM 759 O O . TYR A 1 96 ? -2.237 -0.006 -10.815 1.00 89.81 96 TYR A O 1
ATOM 767 N N . LEU A 1 97 ? -3.473 -1.395 -12.069 1.00 87.94 97 LEU A N 1
ATOM 768 C CA . LEU A 1 97 ? -3.188 -0.712 -13.342 1.00 87.94 97 LEU A CA 1
ATOM 769 C C . LEU A 1 97 ? -3.819 0.681 -13.420 1.00 87.94 97 LEU A C 1
ATOM 771 O O . LEU A 1 97 ? -3.328 1.541 -14.146 1.00 87.94 97 LEU A O 1
ATOM 775 N N . ARG A 1 98 ? -4.876 0.923 -12.639 1.00 88.81 98 ARG A N 1
ATOM 776 C CA . ARG A 1 98 ? -5.514 2.237 -12.492 1.00 88.81 98 ARG A CA 1
ATOM 777 C C . ARG A 1 98 ? -4.828 3.094 -11.425 1.00 88.81 98 ARG A C 1
ATOM 779 O O . ARG A 1 98 ? -5.318 4.170 -11.097 1.00 88.81 98 ARG A O 1
ATOM 786 N N . GLY A 1 99 ? -3.696 2.625 -10.894 1.00 87.00 99 GLY A N 1
ATOM 787 C CA . GLY A 1 99 ? -2.884 3.343 -9.921 1.00 87.00 99 GLY A CA 1
ATOM 788 C C . GLY A 1 99 ? -3.464 3.341 -8.512 1.00 87.00 99 GLY A C 1
ATOM 789 O O . GLY A 1 99 ? -3.011 4.139 -7.697 1.00 87.00 99 GLY A O 1
ATOM 790 N N . ASN A 1 100 ? -4.449 2.490 -8.215 1.00 91.06 100 ASN A N 1
ATOM 791 C CA . ASN A 1 100 ? -5.059 2.396 -6.894 1.00 91.06 100 ASN A CA 1
ATOM 792 C C . ASN A 1 100 ? -4.489 1.188 -6.138 1.00 91.06 100 ASN A C 1
ATOM 794 O O . ASN A 1 100 ? -4.641 0.038 -6.538 1.00 91.06 100 ASN A O 1
ATOM 798 N N . PHE A 1 101 ? -3.830 1.490 -5.025 1.00 91.75 101 PHE A N 1
ATOM 799 C CA . PHE A 1 101 ? -3.142 0.559 -4.131 1.00 91.75 101 PHE A CA 1
ATOM 800 C C . PHE A 1 101 ? -3.699 0.643 -2.706 1.00 91.75 101 PHE A C 1
ATOM 802 O O . PHE A 1 101 ? -2.994 0.399 -1.719 1.00 91.75 101 PHE A O 1
ATOM 809 N N . SER A 1 102 ? -4.970 1.031 -2.607 1.00 94.25 102 SER A N 1
ATOM 810 C CA . SER A 1 102 ? -5.709 1.072 -1.354 1.00 94.25 102 SER A CA 1
ATOM 811 C C . SER A 1 102 ? -5.791 -0.322 -0.739 1.00 94.25 102 SER A C 1
ATOM 813 O O . SER A 1 102 ? -5.795 -1.335 -1.446 1.00 94.25 102 SER A O 1
ATOM 815 N N . ILE A 1 103 ? -5.881 -0.372 0.586 1.00 95.38 103 ILE A N 1
ATOM 816 C CA . ILE A 1 103 ? -6.091 -1.622 1.320 1.00 95.38 103 ILE A CA 1
ATOM 817 C C . ILE A 1 103 ? -7.348 -1.529 2.167 1.00 95.38 103 ILE A C 1
ATOM 819 O O . ILE A 1 103 ? -7.699 -0.461 2.664 1.00 95.38 103 ILE A O 1
ATOM 823 N N . LYS A 1 104 ? -8.020 -2.657 2.356 1.00 96.50 104 LYS A N 1
ATOM 824 C CA . LYS A 1 104 ? -9.100 -2.803 3.323 1.00 96.50 104 LYS A CA 1
ATOM 825 C C . LYS A 1 104 ? -8.546 -3.473 4.574 1.00 96.50 104 LYS A C 1
ATOM 827 O O . LYS A 1 104 ? -7.938 -4.537 4.478 1.00 96.50 104 LYS A O 1
ATOM 832 N N . LEU A 1 105 ? -8.757 -2.853 5.730 1.00 97.44 105 LEU A N 1
ATOM 833 C CA . LEU A 1 105 ? -8.445 -3.421 7.038 1.00 97.44 105 LEU A CA 1
ATOM 834 C C . LEU A 1 105 ? -9.749 -3.853 7.716 1.00 97.44 105 LEU A C 1
ATOM 836 O O . LEU A 1 105 ? -10.650 -3.039 7.916 1.00 97.44 105 LEU A O 1
ATOM 840 N N . ASN A 1 106 ? -9.846 -5.135 8.047 1.00 98.12 106 ASN A N 1
ATOM 841 C CA . ASN A 1 106 ? -10.997 -5.797 8.647 1.00 98.12 106 ASN A CA 1
ATOM 842 C C . ASN A 1 106 ? -10.802 -6.030 10.153 1.00 98.12 106 ASN A C 1
ATOM 844 O O . ASN A 1 106 ? -9.676 -6.124 10.653 1.00 98.12 106 ASN A O 1
ATOM 848 N N . ASN A 1 107 ? -11.921 -6.214 10.858 1.00 97.56 107 ASN A N 1
ATOM 849 C CA . ASN A 1 107 ? -11.977 -6.458 12.297 1.00 97.56 107 ASN A CA 1
ATOM 850 C C . ASN A 1 107 ? -11.195 -5.397 13.085 1.00 97.56 107 ASN A C 1
ATOM 852 O O . ASN A 1 107 ? -10.228 -5.728 13.765 1.00 97.56 107 ASN A O 1
ATOM 856 N N . LEU A 1 108 ? -11.529 -4.118 12.903 1.00 97.19 108 LEU A N 1
ATOM 857 C CA . LEU A 1 108 ? -10.788 -2.999 13.497 1.00 97.19 108 LEU A CA 1
ATOM 858 C C . LEU A 1 108 ? -10.727 -3.076 15.032 1.00 97.19 108 LEU A C 1
ATOM 860 O O . LEU A 1 108 ? -11.701 -3.421 15.697 1.00 97.19 108 LEU A O 1
ATOM 864 N N . GLN A 1 109 ? -9.583 -2.700 15.587 1.00 95.56 109 GLN A N 1
ATOM 865 C CA . GLN A 1 109 ? -9.245 -2.698 17.006 1.00 95.56 109 GLN A CA 1
ATOM 866 C C . GLN A 1 109 ? -8.739 -1.310 17.415 1.00 95.56 109 GLN A C 1
ATOM 868 O O . GLN A 1 109 ? -8.284 -0.529 16.582 1.00 95.56 109 GLN A O 1
ATOM 873 N N . HIS A 1 110 ? -8.757 -1.004 18.715 1.00 94.62 110 HIS A N 1
ATOM 874 C CA . HIS A 1 110 ? -8.226 0.267 19.226 1.00 94.62 110 HIS A CA 1
ATOM 875 C C . HIS A 1 110 ? -6.753 0.502 18.858 1.00 94.62 110 HIS A C 1
ATOM 877 O O . HIS A 1 110 ? -6.356 1.639 18.621 1.00 94.62 110 HIS A O 1
ATOM 883 N N . THR A 1 111 ? -5.957 -0.565 18.777 1.00 94.81 111 THR A N 1
ATOM 884 C CA . THR A 1 111 ? -4.531 -0.512 18.425 1.00 94.81 111 THR A CA 1
ATOM 885 C C . THR A 1 111 ? -4.277 -0.177 16.959 1.00 94.81 111 THR A C 1
ATOM 887 O O . THR A 1 111 ? -3.157 0.183 16.614 1.00 94.81 111 THR A O 1
ATOM 890 N N . ASP A 1 112 ? -5.293 -0.271 16.096 1.00 95.50 112 ASP A N 1
ATOM 891 C CA . ASP A 1 112 ? -5.164 0.089 14.684 1.00 95.50 112 ASP A CA 1
ATOM 892 C C . ASP A 1 112 ? -5.285 1.602 14.457 1.00 95.50 112 ASP A C 1
ATOM 894 O O . ASP A 1 112 ? -5.092 2.058 13.332 1.00 95.50 112 ASP A O 1
ATOM 898 N N . ALA A 1 113 ? -5.640 2.385 15.479 1.00 93.94 113 ALA A N 1
ATOM 899 C CA . ALA A 1 113 ? -5.724 3.833 15.365 1.00 93.94 113 ALA A CA 1
ATOM 900 C C . ALA A 1 113 ? -4.326 4.454 15.241 1.00 93.94 113 ALA A C 1
ATOM 902 O O . ALA A 1 113 ? -3.426 4.142 16.018 1.00 93.94 113 ALA A O 1
ATOM 903 N N . GLY A 1 114 ? -4.170 5.389 14.304 1.00 91.88 114 GLY A N 1
ATOM 904 C CA . GLY A 1 114 ? -2.917 6.107 14.109 1.00 91.88 114 GLY A CA 1
ATOM 905 C C . GLY A 1 114 ? -2.668 6.489 12.657 1.00 91.88 114 GLY A C 1
ATOM 906 O O . GLY A 1 114 ? -3.555 6.434 11.804 1.00 91.88 114 GLY A O 1
ATOM 907 N N . GLU A 1 115 ? -1.438 6.918 12.390 1.00 93.12 115 GLU A N 1
ATOM 908 C CA . GLU A 1 115 ? -1.007 7.351 11.064 1.00 93.12 115 GLU A CA 1
ATOM 909 C C . GLU A 1 115 ? -0.504 6.165 10.235 1.00 93.12 115 GLU A C 1
ATOM 911 O O . GLU A 1 115 ? 0.523 5.552 10.546 1.00 93.12 115 GLU A O 1
ATOM 916 N N . TYR A 1 116 ? -1.198 5.887 9.133 1.00 93.50 116 TYR A N 1
ATOM 917 C CA . TYR A 1 116 ? -0.753 4.932 8.126 1.00 93.50 116 TYR A CA 1
ATOM 918 C C . TYR A 1 116 ? 0.027 5.645 7.026 1.00 93.50 116 TYR A C 1
ATOM 920 O O . TYR A 1 116 ? -0.373 6.702 6.543 1.00 93.50 116 TYR A O 1
ATOM 928 N N . LYS A 1 117 ? 1.126 5.034 6.590 1.00 92.81 117 LYS A N 1
ATOM 929 C CA . LYS A 1 117 ? 1.969 5.527 5.498 1.00 92.81 117 LYS A CA 1
ATOM 930 C C . LYS A 1 117 ? 1.959 4.528 4.358 1.00 92.81 117 LYS A C 1
ATOM 932 O O . LYS A 1 117 ? 2.236 3.349 4.575 1.00 92.81 117 LYS A O 1
ATOM 937 N N . CYS A 1 118 ? 1.678 5.020 3.159 1.00 91.44 118 CYS A N 1
ATOM 938 C CA . CYS A 1 118 ? 1.763 4.261 1.922 1.00 91.44 118 CYS A CA 1
ATOM 939 C C . CYS A 1 118 ? 2.966 4.752 1.113 1.00 91.44 118 CYS A C 1
ATOM 941 O O . CYS A 1 118 ? 3.059 5.934 0.783 1.00 91.44 118 CYS A O 1
ATOM 943 N N . TYR A 1 119 ? 3.882 3.845 0.790 1.00 89.56 119 TYR A N 1
ATOM 944 C CA . TYR A 1 119 ? 5.043 4.123 -0.048 1.00 89.56 119 TYR A CA 1
ATOM 945 C C . TYR A 1 119 ? 4.858 3.426 -1.386 1.00 89.56 119 TYR A C 1
ATOM 947 O O . TYR A 1 119 ? 4.831 2.200 -1.425 1.00 89.56 119 TYR A O 1
ATOM 955 N N . ILE A 1 120 ? 4.748 4.199 -2.466 1.00 87.50 120 ILE A N 1
ATOM 956 C CA . ILE A 1 120 ? 4.685 3.680 -3.834 1.00 87.50 120 ILE A CA 1
ATOM 957 C C . ILE A 1 120 ? 6.059 3.879 -4.473 1.00 87.50 120 ILE A C 1
ATOM 959 O O . ILE A 1 120 ? 6.486 5.008 -4.707 1.00 87.50 120 ILE A O 1
ATOM 963 N N . ILE A 1 121 ? 6.743 2.777 -4.755 1.00 84.88 121 ILE A N 1
ATOM 964 C CA . ILE A 1 121 ? 8.053 2.725 -5.398 1.00 84.88 121 ILE A CA 1
ATOM 965 C C . ILE A 1 121 ? 7.856 2.170 -6.802 1.00 84.88 121 ILE A C 1
ATOM 967 O O . ILE A 1 121 ? 7.247 1.117 -6.986 1.00 84.88 121 ILE A O 1
ATOM 971 N N . LYS A 1 122 ? 8.375 2.877 -7.801 1.00 76.75 122 LYS A N 1
ATOM 972 C CA . LYS A 1 122 ? 8.371 2.422 -9.190 1.00 76.75 122 LYS A CA 1
ATOM 973 C C . LYS A 1 122 ? 9.782 2.025 -9.569 1.00 76.75 122 LYS A C 1
ATOM 975 O O . LYS A 1 122 ? 10.715 2.774 -9.288 1.00 76.75 122 LYS A O 1
ATOM 980 N N . GLU A 1 123 ? 9.936 0.866 -10.191 1.00 68.88 123 GLU A N 1
ATOM 981 C CA . GLU A 1 123 ? 11.199 0.508 -10.819 1.00 68.88 123 GLU A CA 1
ATOM 982 C C . GLU A 1 123 ? 11.457 1.455 -11.995 1.00 68.88 123 GLU A C 1
ATOM 984 O O . GLU A 1 123 ? 10.607 1.658 -12.866 1.00 68.88 123 GLU A O 1
ATOM 989 N N . SER A 1 124 ? 12.635 2.070 -11.986 1.00 58.47 124 SER A N 1
ATOM 990 C CA . SER A 1 124 ? 13.128 2.923 -13.062 1.00 58.47 124 SER A CA 1
ATOM 991 C C . SER A 1 124 ? 13.429 2.070 -14.298 1.00 58.47 124 SER A C 1
ATOM 993 O O . SER A 1 124 ? 14.109 1.049 -14.199 1.00 58.47 124 SER A O 1
ATOM 995 N N . PHE A 1 125 ? 12.960 2.487 -15.475 1.00 56.34 125 PHE A N 1
ATOM 996 C CA . PHE A 1 125 ? 13.305 1.835 -16.741 1.00 56.34 125 PHE A CA 1
ATOM 997 C C . PHE A 1 125 ? 14.794 2.028 -17.062 1.00 56.34 125 PHE A C 1
ATOM 999 O O . PHE A 1 125 ? 15.308 3.145 -16.996 1.00 56.34 125 PHE A O 1
ATOM 1006 N N . VAL A 1 126 ? 15.481 0.948 -17.443 1.00 49.50 126 VAL A N 1
ATOM 1007 C CA . VAL A 1 126 ? 16.873 0.988 -17.912 1.00 49.50 126 VAL A CA 1
ATOM 1008 C C . VAL A 1 126 ? 16.883 0.751 -19.420 1.00 49.50 126 VAL A C 1
ATOM 1010 O O . VAL A 1 126 ? 16.558 -0.343 -19.879 1.00 49.50 126 VAL A O 1
ATOM 1013 N N . GLN A 1 127 ? 17.271 1.765 -20.198 1.00 65.06 127 GLN A N 1
ATOM 1014 C CA . GLN A 1 127 ? 17.450 1.637 -21.645 1.00 65.06 127 GLN A CA 1
ATOM 1015 C C . GLN A 1 127 ? 18.913 1.354 -21.980 1.00 65.06 127 GLN A C 1
ATOM 1017 O O . GLN A 1 127 ? 19.786 2.175 -21.711 1.00 65.06 127 GLN A O 1
ATOM 1022 N N . ILE A 1 128 ? 19.180 0.206 -22.601 1.00 75.62 128 ILE A N 1
ATOM 1023 C CA . ILE A 1 128 ? 20.520 -0.165 -23.066 1.00 75.62 128 ILE A CA 1
ATOM 1024 C C . ILE A 1 128 ? 20.540 -0.047 -24.592 1.00 75.62 128 ILE A C 1
ATOM 1026 O O . ILE A 1 128 ? 19.834 -0.779 -25.283 1.00 75.62 128 ILE A O 1
ATOM 1030 N N . VAL A 1 129 ? 21.346 0.876 -25.123 1.00 86.56 129 VAL A N 1
ATOM 1031 C CA . VAL A 1 129 ? 21.525 1.085 -26.569 1.00 86.56 129 VAL A CA 1
ATOM 1032 C C . VAL A 1 129 ? 22.923 0.623 -26.972 1.00 86.56 129 VAL A C 1
ATOM 1034 O O . VAL A 1 129 ? 23.916 1.091 -26.421 1.00 86.56 129 VAL A O 1
ATOM 1037 N N . LYS A 1 130 ? 23.012 -0.282 -27.955 1.00 88.19 130 LYS A N 1
ATOM 1038 C CA . LYS A 1 130 ? 24.286 -0.715 -28.546 1.00 88.19 130 LYS A CA 1
ATOM 1039 C C . LYS A 1 130 ? 24.517 0.017 -29.867 1.00 88.19 130 LYS A C 1
ATOM 1041 O O . LYS A 1 130 ? 23.836 -0.260 -30.851 1.00 88.19 130 LYS A O 1
ATOM 1046 N N . LEU A 1 131 ? 25.494 0.921 -29.893 1.00 88.69 131 LEU A N 1
ATOM 1047 C CA . LEU A 1 131 ? 25.960 1.554 -31.126 1.00 88.69 131 LEU A CA 1
ATOM 1048 C C . LEU A 1 131 ? 26.919 0.608 -31.861 1.00 88.69 131 LEU A C 1
ATOM 1050 O O . LEU A 1 131 ? 27.922 0.174 -31.298 1.00 88.69 131 LEU A O 1
ATOM 1054 N N . LEU A 1 132 ? 26.618 0.301 -33.123 1.00 90.44 132 LEU A N 1
ATOM 1055 C CA . LEU A 1 132 ? 27.542 -0.371 -34.035 1.00 90.44 132 LEU A CA 1
ATOM 1056 C C . LEU A 1 132 ? 28.036 0.654 -35.055 1.00 90.44 132 LEU A C 1
ATOM 1058 O O . LEU A 1 132 ? 27.244 1.167 -35.843 1.00 90.44 132 LEU A O 1
ATOM 1062 N N . ILE A 1 133 ? 29.336 0.940 -35.044 1.00 91.75 133 ILE A N 1
ATOM 1063 C CA . ILE A 1 133 ? 29.979 1.764 -36.068 1.00 91.75 133 ILE A CA 1
ATOM 1064 C C . ILE A 1 133 ? 30.386 0.825 -37.204 1.00 91.75 133 ILE A C 1
ATOM 1066 O O . ILE A 1 133 ? 31.130 -0.128 -36.983 1.00 91.75 133 ILE A O 1
ATOM 1070 N N . LYS A 1 134 ? 29.868 1.068 -38.408 1.00 90.94 134 LYS A N 1
ATOM 1071 C CA . LYS A 1 134 ? 30.355 0.438 -39.639 1.00 90.94 134 LYS A CA 1
ATOM 1072 C C . LYS A 1 134 ? 31.121 1.483 -40.430 1.00 90.94 134 LYS A C 1
ATOM 1074 O O . LYS A 1 134 ? 30.677 2.629 -40.514 1.00 90.94 134 LYS A O 1
ATOM 1079 N N . GLU A 1 135 ? 32.242 1.086 -41.014 1.00 90.50 135 GLU A N 1
ATOM 1080 C CA . GLU A 1 135 ? 32.938 1.932 -41.974 1.00 90.50 135 GLU A CA 1
ATOM 1081 C C . GLU A 1 135 ? 32.033 2.188 -43.181 1.00 90.50 135 GLU A C 1
ATOM 1083 O O . GLU A 1 135 ? 31.267 1.321 -43.621 1.00 90.50 135 GLU A O 1
ATOM 1088 N N . LYS A 1 136 ? 32.086 3.416 -43.699 1.00 83.19 136 LYS A N 1
ATOM 1089 C CA . LYS A 1 136 ? 31.445 3.743 -44.968 1.00 83.19 136 LYS A CA 1
ATOM 1090 C C . LYS A 1 136 ? 32.179 2.948 -46.053 1.00 83.19 136 LYS A C 1
ATOM 1092 O O . LYS A 1 136 ? 33.403 3.028 -46.071 1.00 83.19 136 LYS A O 1
ATOM 1097 N N . PRO A 1 137 ? 31.482 2.237 -46.957 1.00 82.19 137 PRO A N 1
ATOM 1098 C CA . PRO A 1 137 ? 32.149 1.575 -48.068 1.00 82.19 137 PRO A CA 1
ATOM 1099 C C . PRO A 1 137 ? 33.017 2.593 -48.808 1.00 82.19 137 PRO A C 1
ATOM 1101 O O . PRO A 1 137 ? 32.505 3.638 -49.236 1.00 82.19 137 PRO A O 1
ATOM 1104 N N . GLU A 1 138 ? 34.315 2.321 -48.927 1.00 80.81 138 GLU A N 1
ATOM 1105 C CA . GLU A 1 138 ? 35.160 3.087 -49.833 1.00 80.81 138 GLU A CA 1
ATOM 1106 C C . GLU A 1 138 ? 34.561 2.949 -51.233 1.00 80.81 138 GLU A C 1
ATOM 1108 O O . GLU A 1 138 ? 34.253 1.847 -51.699 1.00 80.81 138 GLU A O 1
ATOM 1113 N N . ARG A 1 139 ? 34.324 4.085 -51.902 1.00 71.94 139 ARG A N 1
ATOM 1114 C CA . ARG A 1 139 ? 34.062 4.028 -53.341 1.00 71.94 139 ARG A CA 1
ATOM 1115 C C . ARG A 1 139 ? 35.304 3.399 -53.963 1.00 71.94 139 ARG A C 1
ATOM 1117 O O . ARG A 1 139 ? 36.390 3.810 -53.560 1.00 71.94 139 ARG A O 1
ATOM 1124 N N . PRO A 1 140 ? 35.172 2.465 -54.920 1.00 66.94 140 PRO A N 1
ATOM 1125 C CA . PRO A 1 140 ? 36.331 1.955 -55.630 1.00 66.94 140 PRO A CA 1
ATOM 1126 C C . PRO A 1 140 ? 37.123 3.148 -56.165 1.00 66.94 140 PRO A C 1
ATOM 1128 O O . PRO A 1 140 ? 36.643 3.902 -57.016 1.00 66.94 140 PRO A O 1
ATOM 1131 N N . THR A 1 141 ? 38.304 3.358 -55.585 1.00 57.75 141 THR A N 1
ATOM 1132 C CA . THR A 1 141 ? 39.321 4.254 -56.115 1.00 57.75 141 THR A CA 1
ATOM 1133 C C . THR A 1 141 ? 39.576 3.759 -57.524 1.00 57.75 141 THR A C 1
ATOM 1135 O O . THR A 1 141 ? 39.931 2.596 -57.701 1.00 57.75 141 THR A O 1
ATOM 1138 N N . SER A 1 142 ? 39.314 4.596 -58.529 1.00 63.56 142 SER A N 1
ATOM 1139 C CA . SER A 1 142 ? 39.701 4.288 -59.900 1.00 63.56 142 SER A CA 1
ATOM 1140 C C . SER A 1 142 ? 41.190 3.966 -59.878 1.00 63.56 142 SER A C 1
ATOM 1142 O O . SER A 1 142 ? 41.999 4.869 -59.647 1.00 63.56 142 SER A O 1
ATOM 1144 N N . GLU A 1 143 ? 41.532 2.687 -60.044 1.00 58.44 143 GLU A N 1
ATOM 1145 C CA . GLU A 1 143 ? 42.899 2.262 -60.306 1.00 58.44 143 GLU A CA 1
ATOM 1146 C C . GLU A 1 143 ? 43.417 3.145 -61.434 1.00 58.44 143 GLU A C 1
ATOM 1148 O O . GLU A 1 143 ? 42.833 3.198 -62.521 1.00 58.44 143 GLU A O 1
ATOM 1153 N N . GLY A 1 144 ? 44.465 3.913 -61.134 1.00 53.12 144 GLY A N 1
ATOM 1154 C CA . GLY A 1 144 ? 45.160 4.702 -62.131 1.00 53.12 144 GLY A CA 1
ATOM 1155 C C . GLY A 1 144 ? 45.509 3.790 -63.297 1.00 53.12 144 GLY A C 1
ATOM 1156 O O . GLY A 1 144 ? 46.118 2.739 -63.105 1.00 53.12 144 GLY A O 1
ATOM 1157 N N . THR A 1 145 ? 45.063 4.177 -64.488 1.00 52.72 145 THR A N 1
ATOM 1158 C CA . THR A 1 145 ? 45.294 3.472 -65.743 1.00 52.72 145 THR A CA 1
ATOM 1159 C C . THR A 1 145 ? 46.780 3.156 -65.889 1.00 52.72 145 THR A C 1
ATOM 1161 O O . THR A 1 145 ? 47.571 4.019 -66.264 1.00 52.72 145 THR A O 1
ATOM 1164 N N . ASN A 1 146 ? 47.170 1.914 -65.610 1.00 60.84 146 ASN A N 1
ATOM 1165 C CA . ASN A 1 146 ? 48.455 1.400 -66.059 1.00 60.84 146 ASN A CA 1
ATOM 1166 C C . ASN A 1 146 ? 48.376 1.372 -67.599 1.00 60.84 146 ASN A C 1
ATOM 1168 O O . ASN A 1 146 ? 47.401 0.821 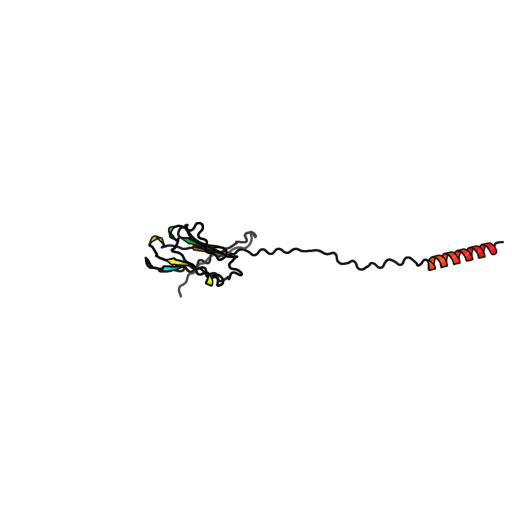-68.130 1.00 60.84 146 ASN A O 1
ATOM 1172 N N . PRO A 1 147 ? 49.294 2.021 -68.339 1.00 59.81 147 PRO A N 1
ATOM 1173 C CA . PRO A 1 147 ? 49.187 2.099 -69.789 1.00 59.81 147 PRO A CA 1
ATOM 1174 C C . PRO A 1 147 ? 49.123 0.687 -70.375 1.00 59.81 147 PRO A C 1
ATOM 1176 O O . PRO A 1 147 ? 49.914 -0.186 -70.015 1.00 59.81 147 PRO A O 1
ATOM 1179 N N . ARG A 1 148 ? 48.144 0.456 -71.262 1.00 58.00 148 ARG A N 1
ATOM 1180 C CA . ARG A 1 148 ? 47.987 -0.831 -71.949 1.00 58.00 148 ARG A CA 1
ATOM 1181 C C . ARG A 1 148 ? 49.317 -1.219 -72.612 1.00 58.00 148 ARG A C 1
ATOM 1183 O O . ARG A 1 148 ? 49.921 -0.356 -73.254 1.00 58.00 148 ARG A O 1
ATOM 1190 N N . PRO A 1 149 ? 49.722 -2.501 -72.555 1.00 58.69 149 PRO A N 1
ATOM 1191 C CA . PRO A 1 149 ? 50.972 -2.984 -73.151 1.00 58.69 149 PRO A CA 1
ATOM 1192 C C . PRO A 1 149 ? 51.101 -2.666 -74.652 1.00 58.69 149 PRO A C 1
ATOM 1194 O O . PRO A 1 149 ? 52.212 -2.573 -75.164 1.00 58.69 149 PRO A O 1
ATOM 1197 N N . GLU A 1 150 ? 49.992 -2.403 -75.350 1.00 63.53 150 GLU A N 1
ATOM 1198 C CA . GLU A 1 150 ? 49.986 -1.952 -76.747 1.00 63.53 150 GLU A CA 1
ATOM 1199 C C . GLU A 1 150 ? 50.708 -0.610 -76.959 1.00 63.53 150 GLU A C 1
ATOM 1201 O O . GLU A 1 150 ? 51.434 -0.447 -77.938 1.00 63.53 150 GLU A O 1
ATOM 1206 N N . MET A 1 151 ? 50.579 0.341 -76.026 1.00 61.50 151 MET A N 1
ATOM 1207 C CA . MET A 1 151 ? 51.232 1.650 -76.147 1.00 61.50 151 MET A CA 1
ATOM 1208 C C . MET A 1 151 ? 52.742 1.547 -75.876 1.00 61.50 151 MET A C 1
ATOM 1210 O O . MET A 1 151 ? 53.536 2.238 -76.510 1.00 61.50 151 MET A O 1
ATOM 1214 N N . THR A 1 152 ? 53.155 0.625 -75.000 1.00 66.12 152 THR A N 1
ATOM 1215 C CA . THR A 1 152 ? 54.570 0.316 -74.744 1.00 66.12 152 THR A CA 1
ATOM 1216 C C . THR A 1 152 ? 55.232 -0.342 -75.957 1.00 66.12 152 THR A C 1
ATOM 1218 O O . THR A 1 152 ? 56.336 0.049 -76.337 1.00 66.12 152 THR A O 1
ATOM 1221 N N . VAL A 1 153 ? 54.550 -1.288 -76.614 1.00 70.81 153 VAL A N 1
ATOM 1222 C CA . VAL A 1 153 ? 55.044 -1.938 -77.842 1.00 70.81 153 VAL A CA 1
ATOM 1223 C C . VAL A 1 153 ? 55.189 -0.923 -78.982 1.00 70.81 153 VAL A C 1
ATOM 1225 O O . VAL A 1 153 ? 56.206 -0.933 -79.678 1.00 70.81 153 VAL A O 1
ATOM 1228 N N . MET A 1 154 ? 54.240 0.009 -79.130 1.00 70.31 154 MET A N 1
ATOM 1229 C CA . MET A 1 154 ? 54.328 1.096 -80.117 1.00 70.31 154 MET A CA 1
ATOM 1230 C C . MET A 1 154 ? 55.567 1.979 -79.909 1.00 70.31 154 MET A C 1
ATOM 1232 O O . MET A 1 154 ? 56.282 2.267 -80.867 1.00 70.31 154 MET A O 1
ATOM 1236 N N . ILE A 1 155 ? 55.876 2.361 -78.666 1.00 78.00 155 ILE A N 1
ATOM 1237 C CA . ILE A 1 155 ? 57.050 3.196 -78.358 1.00 78.00 155 ILE A CA 1
ATOM 1238 C C . ILE A 1 155 ? 58.358 2.456 -78.674 1.00 78.00 155 ILE A C 1
ATOM 1240 O O . ILE A 1 155 ? 59.238 3.023 -79.322 1.00 78.00 155 ILE A O 1
ATOM 1244 N N . ILE A 1 156 ? 58.485 1.184 -78.280 1.00 79.75 156 ILE A N 1
ATOM 1245 C CA . ILE A 1 156 ? 59.695 0.385 -78.554 1.00 79.75 156 ILE A CA 1
ATOM 1246 C C . ILE A 1 156 ? 59.918 0.225 -80.068 1.00 79.75 156 ILE A C 1
ATOM 1248 O O . ILE A 1 156 ? 61.050 0.329 -80.540 1.00 79.75 156 ILE A O 1
ATOM 1252 N N . SER A 1 157 ? 58.844 0.056 -80.841 1.00 76.38 157 SER A N 1
ATOM 1253 C CA . SER A 1 157 ? 58.894 -0.064 -82.307 1.00 76.38 157 SER A CA 1
ATOM 1254 C C . SER A 1 157 ? 59.422 1.210 -82.984 1.00 76.38 157 SER A C 1
ATOM 1256 O O . SER A 1 157 ? 60.258 1.149 -83.890 1.00 76.38 157 SER A O 1
ATOM 1258 N N . ILE A 1 158 ? 58.973 2.383 -82.524 1.00 82.56 158 ILE A N 1
ATOM 1259 C CA . ILE A 1 158 ? 59.412 3.683 -83.058 1.00 82.56 158 ILE A CA 1
ATOM 1260 C C . ILE A 1 158 ? 60.891 3.931 -82.735 1.00 82.56 158 ILE A C 1
ATOM 1262 O O . ILE A 1 158 ? 61.654 4.359 -83.599 1.00 82.56 158 ILE A O 1
ATOM 1266 N N . LEU A 1 159 ? 61.324 3.614 -81.513 1.00 86.25 159 LEU A N 1
ATOM 1267 C CA . LEU A 1 159 ? 62.729 3.759 -81.125 1.00 86.25 159 LEU A CA 1
ATOM 1268 C C . LEU A 1 159 ? 63.639 2.824 -81.933 1.00 86.25 159 LEU A C 1
ATOM 1270 O O . LEU A 1 159 ? 64.680 3.253 -82.426 1.00 86.25 159 LEU A O 1
ATOM 1274 N N . TYR A 1 160 ? 63.232 1.567 -82.122 1.00 85.00 160 TYR A N 1
ATOM 1275 C CA . TYR A 1 160 ? 64.013 0.587 -82.877 1.00 85.00 160 TYR A CA 1
ATOM 1276 C C . TYR A 1 160 ? 64.170 0.978 -84.355 1.00 85.00 160 TYR A C 1
ATOM 1278 O O . TYR A 1 160 ? 65.274 0.928 -84.895 1.00 85.00 160 TYR A O 1
ATOM 1286 N N . THR A 1 161 ? 63.096 1.444 -85.001 1.00 79.12 161 THR A N 1
ATOM 1287 C CA . THR A 1 161 ? 63.147 1.908 -86.402 1.00 79.12 161 THR A CA 1
ATOM 1288 C C . THR A 1 161 ? 63.999 3.166 -86.578 1.00 79.12 161 THR A C 1
ATOM 1290 O O . THR A 1 161 ? 64.786 3.234 -87.521 1.00 79.12 161 THR A O 1
ATOM 1293 N N . GLY A 1 162 ? 63.917 4.127 -85.651 1.00 75.94 162 GLY A N 1
ATOM 1294 C CA . GLY A 1 162 ? 64.757 5.328 -85.665 1.00 75.94 162 GLY A CA 1
ATOM 1295 C C . GLY A 1 162 ? 66.252 5.027 -85.507 1.00 75.94 162 GLY A C 1
ATOM 1296 O O . GLY A 1 162 ? 67.078 5.605 -86.217 1.00 75.94 162 GLY A O 1
ATOM 1297 N N . ILE A 1 163 ? 66.613 4.086 -84.628 1.00 81.31 163 ILE A N 1
ATOM 1298 C CA . ILE A 1 163 ? 68.007 3.651 -84.444 1.00 81.31 163 ILE A CA 1
ATOM 1299 C C . ILE A 1 163 ? 68.536 2.955 -85.703 1.00 81.31 163 ILE A C 1
ATOM 1301 O O . ILE A 1 163 ? 69.625 3.293 -86.160 1.00 81.31 163 ILE A O 1
ATOM 1305 N N . ILE A 1 164 ? 67.769 2.032 -86.299 1.00 75.50 164 ILE A N 1
ATOM 1306 C CA . ILE A 1 164 ? 68.168 1.360 -87.547 1.00 75.50 164 ILE A CA 1
ATOM 1307 C C . ILE A 1 164 ? 68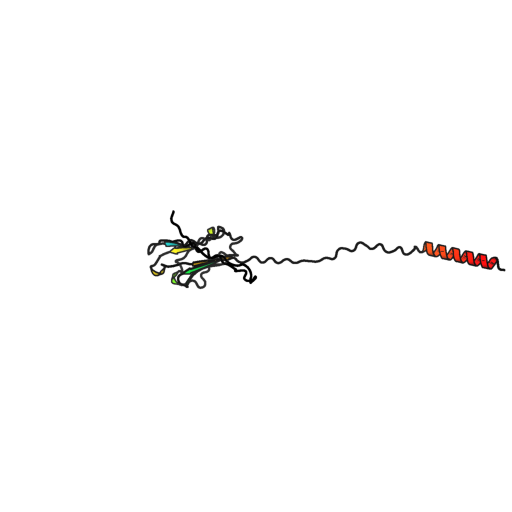.365 2.374 -88.675 1.00 75.50 164 ILE A C 1
ATOM 1309 O O . ILE A 1 164 ? 69.409 2.348 -89.319 1.00 75.50 164 ILE A O 1
ATOM 1313 N N . PHE A 1 165 ? 67.424 3.306 -88.867 1.00 71.94 165 PHE A N 1
ATOM 1314 C CA . PHE A 1 165 ? 67.552 4.361 -89.875 1.00 71.94 165 PHE A CA 1
ATOM 1315 C C . PHE A 1 165 ? 68.831 5.185 -89.669 1.00 71.94 165 PHE A C 1
ATOM 1317 O O . PHE A 1 165 ? 69.594 5.406 -90.608 1.00 71.94 165 PHE A O 1
ATOM 1324 N N . SER A 1 166 ? 69.120 5.563 -88.422 1.00 71.94 166 SER A N 1
ATOM 1325 C CA . SER A 1 166 ? 70.312 6.350 -88.083 1.00 71.94 166 SER A CA 1
ATOM 1326 C C . SER A 1 166 ? 71.612 5.580 -88.344 1.00 71.94 166 SER A C 1
ATOM 1328 O O . SER A 1 166 ? 72.566 6.143 -88.877 1.00 71.94 166 SER A O 1
ATOM 1330 N N . LEU A 1 167 ? 71.650 4.280 -88.036 1.00 69.25 167 LEU A N 1
ATOM 1331 C CA . LEU A 1 167 ? 72.802 3.420 -88.321 1.00 69.25 167 LEU A CA 1
ATOM 1332 C C . LEU A 1 167 ? 72.994 3.192 -89.827 1.00 69.25 167 LEU A C 1
ATOM 1334 O O . LEU A 1 167 ? 74.127 3.214 -90.290 1.00 69.25 167 LEU A O 1
ATOM 1338 N N . THR A 1 168 ? 71.917 3.043 -90.606 1.00 68.44 168 THR A N 1
ATOM 1339 C CA . THR A 1 168 ? 72.007 2.885 -92.071 1.00 68.44 168 THR A CA 1
ATOM 1340 C C . THR A 1 168 ? 72.433 4.153 -92.809 1.00 68.44 168 THR A C 1
ATOM 1342 O O . THR A 1 168 ? 72.977 4.053 -93.899 1.00 68.44 168 THR A O 1
ATOM 1345 N N . VAL A 1 169 ? 72.202 5.337 -92.233 1.00 66.44 169 VAL A N 1
ATOM 1346 C CA . VAL A 1 169 ? 72.614 6.628 -92.820 1.00 66.44 169 VAL A CA 1
ATOM 1347 C C . VAL A 1 169 ? 74.073 6.976 -92.484 1.00 66.44 169 VAL A C 1
ATOM 1349 O O . VAL A 1 169 ? 74.660 7.840 -93.128 1.00 66.44 169 VAL A O 1
ATOM 1352 N N . THR A 1 170 ? 74.677 6.299 -91.500 1.00 57.50 170 THR A N 1
ATOM 1353 C CA . THR A 1 170 ? 76.047 6.581 -91.028 1.00 57.50 170 THR A CA 1
ATOM 1354 C C . THR A 1 170 ? 77.093 5.579 -91.564 1.00 57.50 170 THR A C 1
ATOM 1356 O O . THR A 1 170 ? 78.239 5.609 -91.120 1.00 57.50 170 THR A O 1
ATOM 1359 N N . VAL A 1 171 ? 76.731 4.701 -92.513 1.00 52.72 171 VAL A N 1
ATOM 1360 C CA . VAL A 1 171 ? 77.635 3.747 -93.199 1.00 52.72 171 VAL A CA 1
ATOM 1361 C C . VAL A 1 171 ? 77.818 4.133 -94.660 1.00 52.72 171 VAL A C 1
ATOM 1363 O O . VAL A 1 171 ? 76.799 4.463 -95.304 1.00 52.72 171 VAL A O 1
#

Secondary structure (DSSP, 8-state):
--------------S---------------------TTSEEEE--B-SS--S-GGGEEEEEEETTEEEEEEETTEE--TT--GGGTTTEEE-GGGGGGTB--EEEES--GGG-S-EEEEEEEPPP---------PPPPP------PPPHHHHHHHHHHHHHHHHHHHHH--